Protein AF-A0A7W5B7Z6-F1 (afdb_monomer_lite)

Organism: NCBI:txid1715466

pLDDT: mean 89.33, std 13.19, range [36.91, 98.38]

Foldseek 3Di:
DDDDDDPVVVVVVVVVVVVVVVLVVVLVVVCPVPVVCVVVSVVVSVVVVVVVLLVVLVVVQPDPVSSVVCVVVSVVVVVVVVVVVVVVVVVVCVVCVVVVVVVD

Secondary structure (DSSP, 8-state):
--PPPPHHHHHHHHHHHHHHHHHHHHHHHHHTT-GGGHHHHHHHHHHHHHHHHHHHHHHTT-SHHHHHHHHHHHHHHHHHHHHHHHHHHHHHHHHTHHHHHTT-

Sequence (104 aa):
MTDKPSAEQQTEDQQFWKFIDAHILLANEQLQNDPARANIVGAAMLFAAARFNSYLLAAGSGTREVFAGRKEEAGHYLREQFNKMLSDNLDDFDTNFEQHQKGN

Structure (mmCIF, N/CA/C/O backbone):
data_AF-A0A7W5B7Z6-F1
#
_entry.id   AF-A0A7W5B7Z6-F1
#
loop_
_atom_site.group_PDB
_atom_site.id
_atom_site.type_symbol
_atom_site.label_atom_id
_atom_site.label_alt_id
_atom_site.label_comp_id
_atom_site.label_asym_id
_atom_site.label_entity_id
_atom_site.label_seq_id
_atom_site.pdbx_PDB_ins_code
_atom_site.Cartn_x
_atom_site.Cartn_y
_atom_site.Cartn_z
_atom_site.occupancy
_atom_site.B_iso_or_equiv
_atom_site.auth_seq_id
_atom_site.auth_comp_id
_atom_site.auth_asym_id
_atom_site.auth_atom_id
_atom_site.pdbx_PDB_model_num
ATOM 1 N N . MET A 1 1 ? 1.804 31.870 -0.709 1.00 36.91 1 MET A N 1
ATOM 2 C CA . MET A 1 1 ? 2.543 31.762 0.563 1.00 36.91 1 MET A CA 1
ATOM 3 C C . MET A 1 1 ? 2.666 30.280 0.845 1.00 36.91 1 MET A C 1
ATOM 5 O O . MET A 1 1 ? 1.660 29.655 1.133 1.00 36.91 1 MET A O 1
ATOM 9 N N . THR A 1 2 ? 3.826 29.689 0.576 1.00 53.62 2 THR A N 1
ATOM 10 C CA . THR A 1 2 ? 4.092 28.275 0.870 1.00 53.62 2 THR A CA 1
ATOM 11 C C . THR A 1 2 ? 4.718 28.220 2.250 1.00 53.62 2 THR A C 1
ATOM 13 O O . THR A 1 2 ? 5.894 28.558 2.400 1.00 53.62 2 THR A O 1
ATOM 16 N N . ASP A 1 3 ? 3.916 27.871 3.252 1.00 64.31 3 ASP A N 1
ATOM 17 C CA . ASP A 1 3 ? 4.427 27.594 4.587 1.00 64.31 3 ASP A CA 1
ATOM 18 C C . ASP A 1 3 ? 5.389 26.410 4.493 1.00 64.31 3 ASP A C 1
ATOM 20 O O . ASP A 1 3 ? 5.056 25.334 3.997 1.00 64.31 3 ASP A O 1
ATOM 24 N N . LYS A 1 4 ? 6.636 26.656 4.892 1.00 57.38 4 LYS A N 1
ATOM 25 C CA . LYS A 1 4 ? 7.676 25.635 4.938 1.00 57.38 4 LYS A CA 1
ATOM 26 C C . LYS A 1 4 ? 7.274 24.604 6.005 1.00 57.38 4 LYS A C 1
ATOM 28 O O . LYS A 1 4 ? 6.951 25.030 7.115 1.00 57.38 4 LYS A O 1
ATOM 33 N N . PRO A 1 5 ? 7.304 23.293 5.707 1.00 66.44 5 PRO A N 1
ATOM 34 C CA . PRO A 1 5 ? 6.909 22.268 6.669 1.00 66.44 5 PRO A CA 1
ATOM 35 C C . PRO A 1 5 ? 7.763 22.337 7.941 1.00 66.44 5 PRO A C 1
ATOM 37 O O . PRO A 1 5 ? 8.947 22.694 7.892 1.00 66.44 5 PRO A O 1
ATOM 40 N N . SER A 1 6 ? 7.149 22.017 9.082 1.00 73.25 6 SER A N 1
ATOM 41 C CA . SER A 1 6 ? 7.822 21.975 10.382 1.00 73.25 6 SER A CA 1
ATOM 42 C C . SER A 1 6 ? 8.842 20.828 10.443 1.00 73.25 6 SER A C 1
ATOM 44 O O . SER A 1 6 ? 8.777 19.871 9.671 1.00 73.25 6 SER A O 1
ATOM 46 N N . ALA A 1 7 ? 9.796 20.902 11.377 1.00 73.56 7 ALA A N 1
ATOM 47 C CA . ALA A 1 7 ? 10.808 19.855 11.555 1.00 73.56 7 ALA A CA 1
ATOM 48 C C . ALA A 1 7 ? 10.192 18.480 11.894 1.00 73.56 7 ALA A C 1
ATOM 50 O O . ALA A 1 7 ? 10.734 17.454 11.499 1.00 73.56 7 ALA A O 1
ATOM 51 N N . GLU A 1 8 ? 9.045 18.460 12.577 1.00 70.12 8 GLU A N 1
ATOM 52 C CA . GLU A 1 8 ? 8.307 17.237 12.921 1.00 70.12 8 GLU A CA 1
ATOM 53 C C . GLU A 1 8 ? 7.651 16.609 11.680 1.00 70.12 8 GLU A C 1
ATOM 55 O O . GLU A 1 8 ? 7.813 15.413 11.442 1.00 70.12 8 GLU A O 1
ATOM 60 N N . GLN A 1 9 ? 7.028 17.417 10.815 1.00 68.00 9 GLN A N 1
ATOM 61 C CA . GLN A 1 9 ? 6.460 16.946 9.541 1.00 68.00 9 GLN A CA 1
ATOM 62 C C . GLN A 1 9 ? 7.535 16.340 8.631 1.00 68.00 9 GLN A C 1
ATOM 64 O O . GLN A 1 9 ? 7.339 15.281 8.044 1.00 68.00 9 GLN A O 1
ATOM 69 N N . GLN A 1 10 ? 8.724 16.952 8.590 1.00 69.69 10 GLN A N 1
ATOM 70 C CA . GLN A 1 10 ? 9.857 16.406 7.840 1.00 69.69 10 GLN A CA 1
ATOM 71 C C . GLN A 1 10 ? 10.309 15.033 8.360 1.00 69.69 10 GLN A C 1
ATOM 73 O O . GLN A 1 10 ? 10.801 14.222 7.576 1.00 69.69 10 GLN A O 1
ATOM 78 N N . THR A 1 11 ? 10.164 14.757 9.661 1.00 81.75 11 THR A N 1
ATOM 79 C CA . THR A 1 11 ? 10.507 13.443 10.227 1.00 81.75 11 THR A CA 1
ATOM 80 C C . THR A 1 11 ? 9.453 12.377 9.945 1.00 81.75 11 THR A C 1
ATOM 82 O O . THR A 1 11 ? 9.821 11.226 9.714 1.00 81.75 11 THR A O 1
ATOM 85 N N . GLU A 1 12 ? 8.171 12.741 9.911 1.00 84.25 12 GLU A N 1
ATOM 86 C CA . GLU A 1 12 ? 7.082 11.823 9.556 1.00 84.25 12 GLU A CA 1
ATOM 87 C C . GLU A 1 12 ? 7.145 11.432 8.076 1.00 84.25 12 GLU A C 1
ATOM 89 O O . GLU A 1 12 ? 7.090 10.243 7.761 1.00 84.25 12 GLU A O 1
ATOM 94 N N . ASP A 1 13 ? 7.387 12.397 7.184 1.00 86.69 13 ASP A N 1
ATOM 95 C CA . ASP A 1 13 ? 7.562 12.143 5.750 1.00 86.69 13 ASP A CA 1
ATOM 96 C C . ASP A 1 13 ? 8.739 11.192 5.489 1.00 86.69 13 ASP A C 1
ATOM 98 O O . ASP A 1 13 ? 8.631 10.235 4.723 1.00 86.69 13 ASP A O 1
ATOM 102 N N . GLN A 1 14 ? 9.871 11.402 6.168 1.00 91.00 14 GLN A N 1
ATOM 103 C CA . GLN A 1 14 ? 11.029 10.509 6.049 1.00 91.00 14 GLN A CA 1
ATOM 104 C C . GLN A 1 14 ? 10.711 9.082 6.504 1.00 91.00 14 GLN A C 1
ATOM 106 O O . GLN A 1 14 ? 11.155 8.118 5.880 1.00 91.00 14 GLN A O 1
ATOM 111 N N . GLN A 1 15 ? 9.952 8.928 7.591 1.00 92.94 15 GLN A N 1
ATOM 112 C CA . GLN A 1 15 ? 9.540 7.609 8.068 1.00 92.94 15 GLN A CA 1
ATOM 113 C C . GLN A 1 15 ? 8.566 6.942 7.100 1.00 92.94 15 GLN A C 1
ATOM 115 O O . GLN A 1 15 ? 8.709 5.750 6.827 1.00 92.94 15 GLN A O 1
ATOM 120 N N . PHE A 1 16 ? 7.625 7.706 6.550 1.00 91.81 16 PHE A N 1
ATOM 121 C CA . PHE A 1 16 ? 6.677 7.229 5.554 1.00 91.81 16 PHE A CA 1
ATOM 122 C C . PHE A 1 16 ? 7.395 6.637 4.335 1.00 91.81 16 PHE A C 1
ATOM 124 O O . PHE A 1 16 ? 7.173 5.470 4.004 1.00 91.81 16 PHE A O 1
ATOM 131 N N . TRP A 1 17 ? 8.333 7.381 3.739 1.00 92.56 17 TRP A N 1
ATOM 132 C CA . TRP A 1 17 ? 9.120 6.896 2.600 1.00 92.56 17 TRP A CA 1
ATOM 133 C C . TRP A 1 17 ? 9.991 5.696 2.959 1.00 92.56 17 TRP A C 1
ATOM 135 O O . TRP A 1 17 ? 9.979 4.696 2.245 1.00 92.56 17 TRP A O 1
ATOM 145 N N . LYS A 1 18 ? 10.652 5.722 4.123 1.00 95.62 18 LYS A N 1
ATOM 146 C CA . LYS A 1 18 ? 11.430 4.576 4.611 1.00 95.62 18 LYS A CA 1
ATOM 147 C C . LYS A 1 18 ? 10.583 3.305 4.720 1.00 95.62 18 LYS A C 1
ATOM 149 O O . LYS A 1 18 ? 11.075 2.208 4.455 1.00 95.62 18 LYS A O 1
ATOM 154 N N . PHE A 1 19 ? 9.325 3.424 5.142 1.00 94.81 19 PHE A N 1
ATOM 155 C CA . PHE A 1 19 ? 8.429 2.277 5.203 1.00 94.81 19 PHE A CA 1
ATOM 156 C C . PHE A 1 19 ? 8.014 1.809 3.813 1.00 94.81 19 PHE A C 1
ATOM 158 O O . PHE A 1 19 ? 8.010 0.602 3.592 1.00 94.81 19 PHE A O 1
ATOM 165 N N . ILE A 1 20 ? 7.724 2.707 2.869 1.00 95.19 20 ILE A N 1
ATOM 166 C CA . ILE A 1 20 ? 7.450 2.328 1.473 1.00 95.19 20 ILE A CA 1
ATOM 167 C C . ILE A 1 20 ? 8.632 1.549 0.885 1.00 95.19 20 ILE A C 1
ATOM 169 O O . ILE A 1 20 ? 8.441 0.433 0.395 1.00 95.19 20 ILE A O 1
ATOM 173 N N . ASP A 1 21 ? 9.848 2.079 1.022 1.00 94.88 21 ASP A N 1
ATOM 174 C CA . ASP A 1 21 ? 11.069 1.460 0.498 1.00 94.88 21 ASP A CA 1
ATOM 175 C C . ASP A 1 21 ? 11.282 0.052 1.057 1.00 94.88 21 ASP A C 1
ATOM 177 O O . ASP A 1 21 ? 11.657 -0.861 0.325 1.00 94.88 21 ASP A O 1
ATOM 181 N N . ALA A 1 22 ? 10.985 -0.164 2.342 1.00 96.62 22 ALA A N 1
ATOM 182 C CA . ALA A 1 22 ? 11.090 -1.484 2.954 1.00 96.62 22 ALA A CA 1
ATOM 183 C C . ALA A 1 22 ? 10.130 -2.513 2.324 1.00 96.62 22 ALA A C 1
ATOM 185 O O . ALA A 1 22 ? 10.499 -3.677 2.160 1.00 96.62 22 ALA A O 1
ATOM 186 N N . HIS A 1 23 ? 8.915 -2.104 1.939 1.00 96.06 23 HIS A N 1
ATOM 187 C CA . HIS A 1 23 ? 7.970 -2.994 1.253 1.00 96.06 23 HIS A CA 1
ATOM 188 C C . HIS A 1 23 ? 8.423 -3.296 -0.181 1.00 96.06 23 HIS A C 1
ATOM 190 O O . HIS A 1 23 ? 8.334 -4.445 -0.614 1.00 96.06 23 HIS A O 1
ATOM 196 N N . ILE A 1 24 ? 8.936 -2.291 -0.899 1.00 95.56 24 ILE A N 1
ATOM 197 C CA . ILE A 1 24 ? 9.473 -2.464 -2.257 1.00 95.56 24 ILE A CA 1
ATOM 198 C C . ILE A 1 24 ? 10.709 -3.368 -2.237 1.00 95.56 24 ILE A C 1
ATOM 200 O O . ILE A 1 24 ? 10.811 -4.275 -3.059 1.00 95.56 24 ILE A O 1
ATOM 204 N N . LEU A 1 25 ? 11.617 -3.182 -1.275 1.00 95.44 25 LEU A N 1
ATOM 205 C CA . LEU A 1 25 ? 12.800 -4.027 -1.112 1.00 95.44 25 LEU A CA 1
ATOM 206 C C . LEU A 1 25 ? 12.409 -5.501 -0.954 1.00 95.44 25 LEU A C 1
ATOM 208 O O . LEU A 1 25 ? 12.928 -6.352 -1.672 1.00 95.44 25 LEU A O 1
ATOM 212 N N . LEU A 1 26 ? 11.441 -5.793 -0.081 1.00 95.25 26 LEU A N 1
ATOM 213 C CA . LEU A 1 26 ? 10.947 -7.154 0.115 1.00 95.25 26 LEU A CA 1
ATOM 214 C C . LEU A 1 26 ? 10.304 -7.729 -1.159 1.00 95.25 26 LEU A C 1
ATOM 216 O O . LEU A 1 26 ? 10.515 -8.896 -1.486 1.00 95.25 26 LEU A O 1
ATOM 220 N N . ALA A 1 27 ? 9.525 -6.929 -1.891 1.00 94.56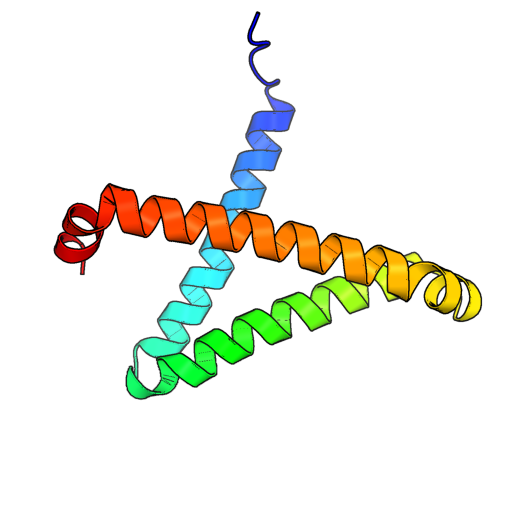 27 ALA A N 1
ATOM 221 C CA . ALA A 1 27 ? 8.949 -7.357 -3.165 1.00 94.56 27 ALA A CA 1
ATOM 222 C C . ALA A 1 27 ? 10.043 -7.666 -4.202 1.00 94.56 27 A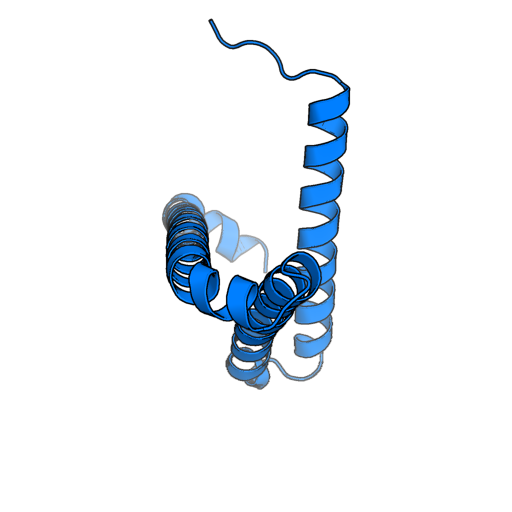LA A C 1
ATOM 224 O O . ALA A 1 27 ? 9.972 -8.682 -4.891 1.00 94.56 27 ALA A O 1
ATOM 225 N N . ASN A 1 28 ? 11.096 -6.849 -4.260 1.00 93.50 28 ASN A N 1
ATOM 226 C CA . ASN A 1 28 ? 12.240 -7.073 -5.139 1.00 93.50 28 ASN A CA 1
ATOM 227 C C . ASN A 1 28 ? 12.993 -8.360 -4.779 1.00 93.50 28 ASN A C 1
ATOM 229 O O . ASN A 1 28 ? 13.311 -9.143 -5.670 1.00 93.50 28 ASN A O 1
ATOM 233 N N . GLU A 1 29 ? 13.218 -8.641 -3.493 1.00 94.00 29 GLU A N 1
ATOM 234 C CA . GLU A 1 29 ? 13.815 -9.907 -3.035 1.00 94.00 29 GLU A CA 1
ATOM 235 C C . GLU A 1 29 ? 12.992 -11.130 -3.474 1.00 94.00 29 GLU A C 1
ATOM 237 O O . GLU A 1 29 ? 13.548 -12.147 -3.894 1.00 94.00 29 GLU A O 1
ATOM 242 N N . GLN A 1 30 ? 11.659 -11.030 -3.452 1.00 92.94 30 GLN A N 1
ATOM 243 C CA . GLN A 1 30 ? 10.772 -12.097 -3.932 1.00 92.94 30 GLN A CA 1
ATOM 244 C C . GLN A 1 30 ? 10.880 -12.328 -5.450 1.00 92.94 30 GLN A C 1
ATOM 246 O O . GLN A 1 30 ? 10.607 -13.440 -5.914 1.00 92.94 30 GLN A O 1
ATOM 251 N N . LEU A 1 31 ? 11.306 -11.313 -6.211 1.00 90.94 31 LEU A N 1
ATOM 252 C CA . LEU A 1 31 ? 11.511 -11.371 -7.662 1.00 90.94 31 LEU A CA 1
ATOM 253 C C . LEU A 1 31 ? 12.906 -11.863 -8.069 1.00 90.94 31 LEU A C 1
ATOM 255 O O . LEU A 1 31 ? 13.036 -12.436 -9.150 1.00 90.94 31 LEU A O 1
ATOM 259 N N . GLN A 1 32 ? 13.929 -11.693 -7.222 1.00 85.81 32 GLN A N 1
ATOM 260 C CA . GLN A 1 32 ? 15.340 -11.960 -7.562 1.00 85.81 32 GLN A CA 1
ATOM 261 C C . GLN A 1 32 ? 15.604 -13.358 -8.139 1.00 85.81 32 GLN A C 1
ATOM 263 O O . GLN A 1 32 ? 16.495 -13.522 -8.968 1.00 85.81 32 GLN A O 1
ATOM 268 N N . ASN A 1 33 ? 14.838 -14.366 -7.718 1.00 74.69 33 ASN A N 1
ATOM 269 C CA . ASN A 1 33 ? 15.064 -15.754 -8.128 1.00 74.69 33 ASN A CA 1
ATOM 270 C C . ASN A 1 33 ? 14.223 -16.192 -9.336 1.00 74.69 33 ASN A C 1
ATOM 272 O O . ASN A 1 33 ? 14.496 -17.247 -9.905 1.00 74.69 33 ASN A O 1
ATOM 276 N N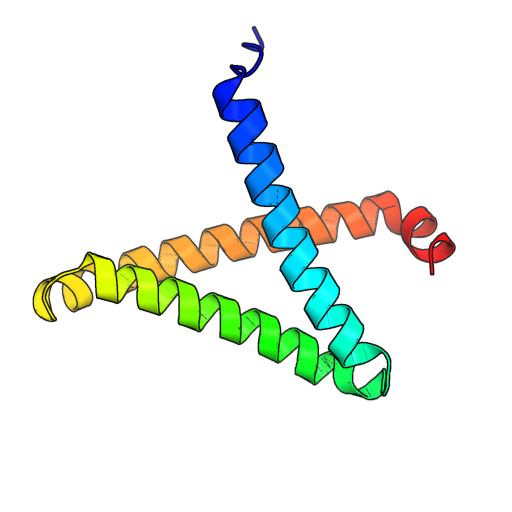 . ASP A 1 34 ? 13.179 -15.440 -9.693 1.00 86.25 34 ASP A N 1
ATOM 277 C CA . ASP A 1 34 ? 12.236 -15.828 -10.741 1.00 86.25 34 ASP A CA 1
ATOM 278 C C . ASP A 1 34 ? 11.370 -14.628 -11.179 1.00 86.25 34 ASP A C 1
ATOM 280 O O . ASP A 1 34 ? 10.291 -14.392 -10.617 1.00 86.25 34 ASP A O 1
ATOM 284 N N . PRO A 1 35 ? 11.806 -13.872 -12.203 1.00 84.12 35 PRO A N 1
ATOM 285 C CA . PRO A 1 35 ? 11.050 -12.741 -12.738 1.00 84.12 35 PRO A CA 1
ATOM 286 C C . PRO A 1 35 ? 9.660 -13.115 -13.269 1.00 84.12 35 PRO A C 1
ATOM 288 O O . PRO A 1 35 ? 8.782 -12.254 -13.342 1.00 84.12 35 PRO A O 1
ATOM 291 N N . ALA A 1 36 ? 9.407 -14.393 -13.589 1.00 87.06 36 ALA A N 1
ATOM 292 C CA . ALA A 1 36 ? 8.085 -14.845 -14.023 1.00 87.06 36 ALA A CA 1
ATOM 293 C C . ALA A 1 36 ? 7.026 -14.738 -12.908 1.00 87.06 36 ALA A C 1
ATOM 295 O O . ALA A 1 36 ? 5.835 -14.864 -13.184 1.00 87.06 36 ALA A O 1
ATOM 296 N N . ARG A 1 37 ? 7.434 -14.459 -11.659 1.00 90.06 37 ARG A N 1
ATOM 297 C CA . ARG A 1 37 ? 6.544 -14.242 -10.507 1.00 90.06 37 ARG A CA 1
ATOM 298 C C . ARG A 1 37 ? 6.040 -12.811 -10.366 1.00 90.06 37 ARG A C 1
ATOM 300 O O . ARG A 1 37 ? 5.306 -12.547 -9.416 1.00 90.06 37 ARG A O 1
ATOM 307 N N . ALA A 1 38 ? 6.391 -11.897 -11.272 1.00 90.94 38 ALA A N 1
ATOM 308 C CA . ALA A 1 38 ? 5.983 -10.490 -11.200 1.00 90.94 38 ALA A CA 1
ATOM 309 C C . ALA A 1 38 ? 4.473 -10.303 -10.962 1.00 90.94 38 ALA A C 1
ATOM 311 O O . ALA A 1 38 ? 4.067 -9.527 -10.098 1.00 90.94 38 ALA A O 1
AT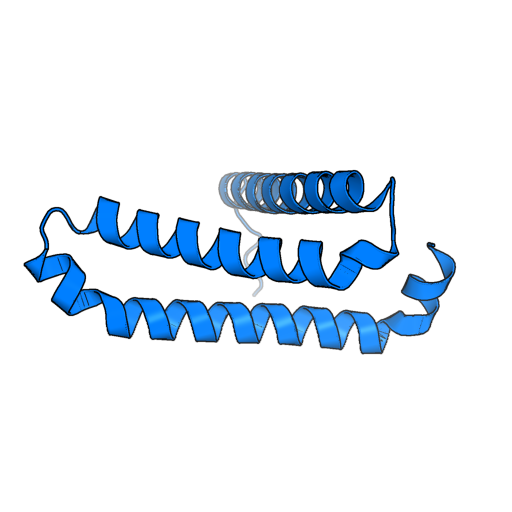OM 312 N N . ASN A 1 39 ? 3.637 -11.082 -11.652 1.00 92.62 39 ASN A N 1
ATOM 313 C CA . ASN A 1 39 ? 2.185 -11.074 -11.464 1.00 92.62 39 ASN A CA 1
ATOM 314 C C . ASN A 1 39 ? 1.757 -11.515 -10.051 1.00 92.62 39 ASN A C 1
ATOM 316 O O . ASN A 1 39 ? 0.833 -10.938 -9.480 1.00 92.62 39 ASN A O 1
ATOM 320 N N . ILE A 1 40 ? 2.422 -12.522 -9.478 1.00 94.75 40 ILE A N 1
ATOM 321 C CA . ILE A 1 40 ? 2.130 -13.048 -8.139 1.00 94.75 40 ILE A CA 1
ATOM 322 C C . ILE A 1 40 ? 2.583 -12.055 -7.067 1.00 94.75 40 ILE A C 1
ATOM 324 O O . ILE A 1 40 ? 1.813 -11.766 -6.155 1.00 94.75 40 ILE A O 1
ATOM 328 N N . VAL A 1 41 ? 3.800 -11.514 -7.181 1.00 95.38 41 VAL A N 1
ATOM 329 C CA . VAL A 1 41 ? 4.354 -10.545 -6.219 1.00 95.38 41 VAL A CA 1
ATOM 330 C C . VAL A 1 41 ? 3.519 -9.265 -6.205 1.00 95.38 41 VAL A C 1
ATOM 332 O O . VAL A 1 41 ? 3.109 -8.814 -5.136 1.00 95.38 41 VAL A O 1
ATOM 335 N N . GLY A 1 42 ? 3.166 -8.731 -7.379 1.00 94.12 42 GLY A N 1
ATOM 336 C CA . GLY A 1 42 ? 2.290 -7.561 -7.478 1.00 94.12 42 GLY A CA 1
ATOM 337 C C . GLY A 1 42 ? 0.905 -7.806 -6.867 1.00 94.12 42 GLY A C 1
ATOM 338 O O . GLY A 1 42 ? 0.425 -7.004 -6.063 1.00 94.12 42 GLY A O 1
ATOM 339 N N . ALA A 1 43 ? 0.279 -8.950 -7.169 1.00 95.62 43 ALA A N 1
ATOM 340 C CA . ALA A 1 43 ? -1.002 -9.322 -6.566 1.00 95.62 43 ALA A CA 1
ATOM 341 C C . ALA A 1 43 ? -0.905 -9.493 -5.038 1.00 95.62 43 ALA A C 1
ATOM 343 O O . ALA A 1 43 ? -1.811 -9.087 -4.305 1.00 95.62 43 ALA A O 1
ATOM 344 N N . ALA A 1 44 ? 0.201 -10.058 -4.548 1.00 96.56 44 ALA A N 1
ATOM 345 C CA . ALA A 1 44 ? 0.454 -10.226 -3.124 1.00 96.56 44 ALA A CA 1
ATOM 346 C C . ALA A 1 44 ? 0.592 -8.878 -2.406 1.00 96.56 44 ALA A C 1
ATOM 348 O O . ALA A 1 44 ? -0.015 -8.707 -1.350 1.00 96.56 44 ALA A O 1
ATOM 349 N N . MET A 1 45 ? 1.310 -7.907 -2.983 1.00 96.25 45 MET A N 1
ATOM 350 C CA . MET A 1 45 ? 1.420 -6.554 -2.425 1.00 96.25 45 MET A CA 1
ATOM 351 C C . MET A 1 45 ? 0.055 -5.872 -2.300 1.00 96.25 45 MET A C 1
ATOM 353 O O . MET A 1 45 ? -0.285 -5.362 -1.229 1.00 96.25 45 MET A O 1
ATOM 357 N N . LEU A 1 46 ? -0.756 -5.916 -3.363 1.00 96.38 46 LEU A N 1
ATOM 358 C CA . LEU A 1 46 ? -2.102 -5.340 -3.355 1.00 96.38 46 LEU A CA 1
ATOM 359 C C . LEU A 1 46 ? -2.969 -5.962 -2.250 1.00 96.38 46 LEU A C 1
ATOM 361 O O . LEU A 1 46 ? -3.624 -5.259 -1.475 1.00 96.38 46 LEU A O 1
ATOM 365 N N . PHE A 1 47 ? -2.952 -7.292 -2.142 1.00 97.56 47 PHE A N 1
ATOM 366 C CA . PHE A 1 47 ? -3.744 -7.993 -1.139 1.00 97.56 47 PHE A CA 1
ATOM 367 C C . PHE A 1 47 ? -3.218 -7.779 0.288 1.00 97.56 47 PHE A C 1
ATOM 369 O O . PHE A 1 47 ? -4.014 -7.667 1.223 1.00 97.56 47 PHE A O 1
ATOM 376 N N . ALA A 1 48 ? -1.900 -7.674 0.474 1.00 98.00 48 ALA A N 1
ATOM 377 C CA . ALA A 1 48 ? -1.288 -7.367 1.764 1.00 98.00 48 ALA A CA 1
ATOM 378 C C . ALA A 1 48 ? -1.742 -5.995 2.285 1.00 98.00 48 ALA A C 1
ATOM 380 O O . ALA A 1 48 ? -2.203 -5.907 3.426 1.00 98.00 48 ALA A O 1
ATOM 381 N N . ALA A 1 49 ? -1.716 -4.961 1.436 1.00 96.81 49 ALA A N 1
ATOM 382 C CA . ALA A 1 49 ? -2.215 -3.630 1.779 1.00 96.81 49 ALA A CA 1
ATOM 383 C C . ALA A 1 49 ? -3.702 -3.664 2.177 1.00 96.81 49 ALA A C 1
ATOM 385 O O . ALA A 1 49 ? -4.088 -3.126 3.218 1.00 96.81 49 ALA A O 1
ATOM 386 N N . ALA A 1 50 ? -4.538 -4.369 1.407 1.00 97.75 50 ALA A N 1
ATOM 387 C CA . ALA A 1 50 ? -5.961 -4.513 1.713 1.00 97.75 50 ALA A CA 1
ATOM 388 C C . ALA A 1 50 ? -6.205 -5.201 3.070 1.00 97.75 50 ALA A C 1
ATOM 390 O O . ALA A 1 50 ? -7.026 -4.735 3.868 1.00 97.75 50 ALA A O 1
ATOM 391 N N . ARG A 1 51 ? -5.479 -6.289 3.363 1.00 98.25 51 ARG A N 1
ATOM 392 C CA . ARG A 1 51 ? -5.580 -7.016 4.640 1.00 98.25 51 ARG A CA 1
ATOM 393 C C . ARG A 1 51 ? -5.156 -6.151 5.819 1.00 98.25 51 ARG A C 1
ATOM 395 O O . ARG A 1 51 ? -5.863 -6.120 6.824 1.00 98.25 51 ARG A O 1
ATOM 402 N N . PHE A 1 52 ? -4.025 -5.463 5.696 1.00 98.12 52 PHE A N 1
ATOM 403 C CA . PHE A 1 52 ? -3.487 -4.634 6.768 1.00 98.12 52 PHE A CA 1
ATOM 404 C C . PHE A 1 52 ? -4.412 -3.453 7.086 1.00 98.12 52 PHE A C 1
ATOM 406 O O . PHE A 1 52 ? -4.791 -3.262 8.240 1.00 98.12 52 PHE A O 1
ATOM 413 N N . ASN A 1 53 ? -4.881 -2.734 6.064 1.00 97.31 53 ASN A N 1
ATOM 414 C CA . ASN A 1 53 ? -5.807 -1.616 6.252 1.00 97.31 53 ASN A CA 1
ATOM 415 C C . ASN A 1 53 ? -7.155 -2.067 6.841 1.00 97.31 53 ASN A C 1
ATOM 417 O O . ASN A 1 53 ? -7.704 -1.412 7.728 1.00 97.31 53 ASN A O 1
ATOM 421 N N . SER A 1 54 ? -7.664 -3.229 6.416 1.00 97.69 54 SER A N 1
ATOM 422 C CA . SER A 1 54 ? -8.878 -3.822 6.998 1.00 97.69 54 SER A CA 1
ATOM 423 C C . SER A 1 54 ? -8.685 -4.197 8.470 1.00 97.69 54 SER A C 1
ATOM 425 O O . SER A 1 54 ? -9.586 -3.994 9.286 1.00 97.69 54 SER A O 1
ATOM 427 N N . TYR A 1 55 ? -7.508 -4.724 8.821 1.00 97.94 55 TYR A N 1
ATOM 428 C CA . TYR A 1 55 ? -7.145 -5.034 10.202 1.00 97.94 55 TYR A CA 1
ATOM 429 C C . TYR A 1 55 ? -7.104 -3.774 11.073 1.00 97.94 55 TYR A C 1
ATOM 431 O O . TYR A 1 55 ? -7.700 -3.784 12.147 1.00 97.94 55 TYR A O 1
ATOM 439 N N . LEU A 1 56 ? -6.482 -2.684 10.610 1.00 97.81 56 LEU A N 1
ATOM 440 C CA . LEU A 1 56 ? -6.441 -1.421 11.356 1.00 97.81 56 LEU A CA 1
ATOM 441 C C . LEU A 1 56 ? -7.844 -0.875 11.637 1.00 97.81 56 LEU A C 1
ATOM 443 O O . LEU A 1 56 ? -8.134 -0.463 12.761 1.00 97.81 56 LEU A O 1
ATOM 447 N N . LEU A 1 57 ? -8.741 -0.931 10.648 1.00 97.31 57 LEU A N 1
ATOM 448 C CA . LEU A 1 57 ? -10.130 -0.523 10.837 1.00 97.31 57 LEU A CA 1
ATOM 449 C C . LEU A 1 57 ? -10.843 -1.390 11.882 1.00 97.31 57 LEU A C 1
ATOM 451 O O . LEU A 1 57 ? -11.542 -0.861 12.748 1.00 97.31 57 LEU A O 1
ATOM 455 N N . ALA A 1 58 ? -10.678 -2.711 11.809 1.00 97.81 58 ALA A N 1
ATOM 456 C CA . ALA A 1 58 ? -11.278 -3.634 12.766 1.00 97.81 58 ALA A CA 1
ATOM 457 C C . ALA A 1 58 ? -10.736 -3.407 14.187 1.00 97.81 58 ALA A C 1
ATOM 459 O O . ALA A 1 58 ? -11.522 -3.245 15.121 1.00 97.81 58 ALA A O 1
ATOM 460 N N . ALA A 1 59 ? -9.412 -3.318 14.338 1.00 97.38 59 ALA A N 1
ATOM 461 C CA . ALA A 1 59 ? -8.744 -3.070 15.612 1.00 97.38 59 ALA A CA 1
ATOM 462 C C . ALA A 1 59 ? -9.171 -1.729 16.234 1.00 97.38 59 ALA A C 1
ATOM 464 O O . ALA A 1 59 ? -9.418 -1.657 17.435 1.00 97.38 59 ALA A O 1
ATOM 465 N N . GLY A 1 60 ? -9.338 -0.685 15.416 1.00 96.69 60 GLY A N 1
ATOM 466 C CA . GLY A 1 60 ? -9.793 0.637 15.853 1.00 96.69 60 GLY A CA 1
ATOM 467 C C . GLY A 1 60 ? -11.307 0.779 16.056 1.00 96.69 60 GLY A C 1
ATOM 468 O O . GLY A 1 60 ? -11.768 1.865 16.404 1.00 96.69 60 GLY A O 1
ATOM 469 N N . SER A 1 61 ? -12.104 -0.267 15.809 1.00 97.06 61 SER A N 1
ATOM 470 C CA . SER A 1 61 ? -13.569 -0.206 15.941 1.00 97.06 61 SER A CA 1
ATOM 471 C C . SER A 1 61 ? -14.084 -0.658 17.309 1.00 97.06 61 SER A C 1
ATOM 473 O O . SER A 1 61 ? -15.186 -0.273 17.688 1.00 97.06 61 SER A O 1
ATOM 475 N N . GLY A 1 62 ? -13.322 -1.457 18.061 1.00 96.19 62 GLY A N 1
ATOM 476 C CA . GLY A 1 62 ? -13.679 -1.934 19.407 1.00 96.19 62 GLY A CA 1
ATOM 477 C C . GLY A 1 62 ? -14.820 -2.963 19.461 1.00 96.19 62 GLY A C 1
ATOM 478 O O . GLY A 1 62 ? -14.722 -3.939 20.201 1.00 96.19 62 GLY A O 1
ATOM 479 N N . THR A 1 63 ? -15.875 -2.795 18.660 1.00 97.94 63 THR A N 1
ATOM 480 C CA . THR A 1 63 ? -16.999 -3.734 18.534 1.00 97.94 63 THR A CA 1
ATOM 481 C C . THR A 1 63 ? -17.314 -4.061 17.077 1.00 97.94 63 THR A C 1
ATOM 483 O O . THR A 1 63 ? -16.947 -3.341 16.140 1.00 97.94 63 THR A O 1
ATOM 486 N N . ARG A 1 64 ? -18.039 -5.167 16.879 1.00 98.06 64 ARG A N 1
ATOM 487 C CA . ARG A 1 64 ? -18.495 -5.605 15.557 1.00 98.06 64 ARG A CA 1
ATOM 488 C C . ARG A 1 64 ? -19.498 -4.624 14.953 1.00 98.06 64 ARG A C 1
ATOM 490 O O . ARG A 1 64 ? -19.474 -4.416 13.745 1.00 98.06 64 ARG A O 1
ATOM 497 N N . GLU A 1 65 ? -20.359 -4.032 15.771 1.00 98.38 65 GLU A N 1
ATOM 498 C CA . GLU A 1 65 ? -21.389 -3.078 15.358 1.00 98.38 65 GLU A CA 1
ATOM 499 C C . GLU A 1 65 ? -20.752 -1.800 14.802 1.00 98.38 65 GLU A C 1
ATOM 501 O O . GLU A 1 65 ? -21.110 -1.361 13.709 1.00 98.38 65 GLU A O 1
ATOM 506 N N . VAL A 1 66 ? -19.747 -1.253 15.498 1.00 98.19 66 VAL A N 1
ATOM 507 C CA . VAL A 1 66 ? -18.998 -0.074 15.032 1.00 98.19 66 VAL A CA 1
ATOM 508 C C . VAL A 1 66 ? -18.241 -0.390 13.744 1.00 98.19 66 VAL A C 1
ATOM 510 O O . VAL A 1 66 ? -18.301 0.386 12.791 1.00 98.19 66 VAL A O 1
ATOM 513 N N . PHE A 1 67 ? -17.582 -1.550 13.670 1.00 98.31 67 PHE A N 1
ATOM 514 C CA . PHE A 1 67 ? -16.907 -1.983 12.446 1.00 98.31 67 PHE A CA 1
ATOM 515 C C . PHE A 1 67 ? -17.888 -2.093 11.271 1.00 98.31 67 PHE A C 1
ATOM 517 O O . PHE A 1 67 ? -17.629 -1.576 10.185 1.00 98.31 67 PHE A O 1
ATOM 524 N N . ALA A 1 68 ? -19.040 -2.732 11.488 1.00 98.25 68 ALA A N 1
ATOM 525 C CA . ALA A 1 68 ? -20.061 -2.912 10.464 1.00 98.25 68 ALA A CA 1
ATOM 526 C C . ALA A 1 68 ? -20.620 -1.576 9.9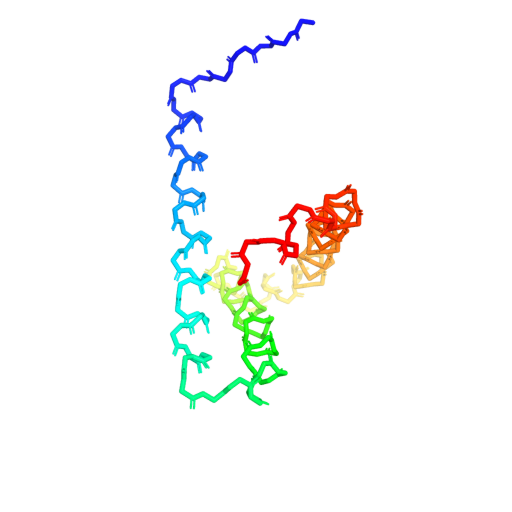53 1.00 98.25 68 ALA A C 1
ATOM 528 O O . ALA A 1 68 ? -20.874 -1.468 8.755 1.00 98.25 68 ALA A O 1
ATOM 529 N N . GLY A 1 69 ? -20.764 -0.575 10.828 1.00 98.06 69 GLY A N 1
ATOM 530 C CA . GLY A 1 69 ? -21.206 0.770 10.455 1.00 98.06 69 GLY A CA 1
ATOM 531 C C . GLY A 1 69 ? -20.172 1.579 9.665 1.00 98.06 69 GLY A C 1
ATOM 532 O O . GLY A 1 69 ? -20.556 2.437 8.880 1.00 98.06 69 GLY A O 1
ATOM 533 N N . ARG A 1 70 ? -18.872 1.298 9.831 1.00 96.38 70 ARG A N 1
ATOM 534 C CA . ARG A 1 70 ? -17.775 2.081 9.225 1.00 96.38 70 ARG A CA 1
ATOM 535 C C . ARG A 1 70 ? -17.129 1.435 8.001 1.00 96.38 70 ARG A C 1
ATOM 537 O O . ARG A 1 70 ? -16.464 2.125 7.232 1.00 96.38 70 ARG A O 1
ATOM 544 N N . LYS A 1 71 ? -17.277 0.117 7.820 1.00 97.25 71 LYS A N 1
ATOM 545 C CA . LYS A 1 71 ? -16.529 -0.642 6.801 1.00 97.25 71 LYS A CA 1
ATOM 546 C C . LYS A 1 71 ? -16.716 -0.133 5.372 1.00 97.25 71 LYS A C 1
ATOM 548 O O . LYS A 1 71 ? -15.765 -0.187 4.602 1.00 97.25 71 LYS A O 1
ATOM 553 N N . GLU A 1 72 ? -17.911 0.342 5.018 1.00 98.00 72 GLU A N 1
ATOM 554 C CA . GLU A 1 72 ? -18.188 0.764 3.642 1.00 98.00 72 GLU A CA 1
ATOM 555 C C . GLU A 1 72 ? -17.535 2.111 3.334 1.00 98.00 72 GLU A C 1
ATOM 557 O O . GLU A 1 72 ? -16.808 2.228 2.351 1.00 98.00 72 GLU A O 1
ATOM 562 N N . GLU A 1 73 ? -17.710 3.092 4.221 1.00 97.81 73 GLU A N 1
ATOM 563 C CA . GLU A 1 73 ? -17.082 4.411 4.107 1.00 97.81 73 GLU A CA 1
ATOM 564 C C . GLU A 1 73 ? -15.551 4.301 4.103 1.00 97.81 73 GLU A C 1
ATOM 566 O O . GLU A 1 73 ? -14.885 4.832 3.216 1.00 97.81 73 GLU A O 1
ATOM 571 N N . ALA A 1 74 ? -14.983 3.533 5.037 1.00 97.06 74 ALA A N 1
ATOM 572 C CA . ALA A 1 74 ? -13.543 3.296 5.080 1.00 97.06 74 ALA A CA 1
ATOM 573 C C . ALA A 1 74 ? -13.047 2.560 3.825 1.00 97.06 74 ALA A C 1
ATOM 575 O O . ALA A 1 74 ? -11.989 2.883 3.288 1.00 97.06 74 ALA A O 1
ATOM 576 N N . GLY A 1 75 ? -13.821 1.590 3.327 1.00 97.75 75 GLY A N 1
ATOM 577 C CA . GLY A 1 75 ? -13.523 0.899 2.078 1.00 97.75 75 GLY A CA 1
ATOM 578 C C . GLY A 1 75 ? -13.510 1.847 0.878 1.00 97.75 75 GLY A C 1
ATOM 579 O O . GLY A 1 75 ? -12.617 1.743 0.040 1.00 97.75 75 GLY A O 1
ATOM 580 N N . HIS A 1 76 ? -14.467 2.774 0.798 1.00 98.25 76 HIS A N 1
ATOM 581 C CA . HIS A 1 76 ? -14.517 3.795 -0.247 1.00 98.25 76 HIS A CA 1
ATOM 582 C C . HIS A 1 76 ? -13.286 4.695 -0.202 1.00 98.25 76 HIS A C 1
ATOM 584 O O . HIS A 1 76 ? -12.574 4.800 -1.198 1.00 98.25 76 HIS A O 1
ATOM 590 N N . TYR A 1 77 ? -12.981 5.240 0.975 1.00 97.56 77 TYR A N 1
ATOM 591 C CA . TYR A 1 77 ? -11.812 6.086 1.186 1.00 97.56 77 TYR A CA 1
ATOM 592 C C . TYR A 1 77 ? -10.510 5.392 0.758 1.00 97.56 77 TYR A C 1
ATOM 594 O O . TYR A 1 77 ? -9.726 5.957 -0.002 1.00 97.56 77 TYR A O 1
ATOM 602 N N . LEU A 1 78 ? -10.291 4.140 1.178 1.00 97.38 78 LEU A N 1
ATOM 603 C CA . LEU A 1 78 ? -9.084 3.387 0.818 1.00 97.38 78 LEU A CA 1
ATOM 604 C C . LEU A 1 78 ? -8.957 3.171 -0.697 1.00 97.38 78 LEU A C 1
ATOM 606 O O . LEU A 1 78 ? -7.852 3.261 -1.231 1.00 97.38 78 LEU A O 1
ATOM 610 N N . ARG A 1 79 ? -10.070 2.909 -1.395 1.00 97.56 79 ARG A N 1
ATOM 611 C CA . ARG A 1 79 ? -10.082 2.770 -2.861 1.00 97.56 79 ARG A CA 1
ATOM 612 C C . ARG A 1 79 ? -9.737 4.085 -3.553 1.00 97.56 79 ARG A C 1
ATOM 614 O O . ARG A 1 79 ? -8.945 4.075 -4.488 1.00 97.56 79 ARG A O 1
ATOM 621 N N . GLU A 1 80 ? -10.288 5.204 -3.091 1.00 98.25 80 GLU A N 1
ATOM 622 C CA . GLU A 1 80 ? -9.977 6.526 -3.647 1.00 98.25 80 GLU A CA 1
ATOM 623 C C . GLU A 1 80 ? -8.510 6.906 -3.443 1.00 98.25 80 GLU A C 1
ATOM 625 O O . GLU A 1 80 ? -7.858 7.340 -4.392 1.00 98.25 80 GLU A O 1
ATOM 630 N N . GLN A 1 81 ? -7.968 6.692 -2.239 1.00 97.56 81 GLN A N 1
ATOM 631 C CA . GLN A 1 81 ? -6.553 6.957 -1.971 1.00 97.56 81 GLN A CA 1
ATOM 632 C C . GLN A 1 81 ? -5.651 6.086 -2.845 1.00 97.56 81 GLN A C 1
ATOM 634 O O . GLN A 1 81 ? -4.710 6.596 -3.450 1.00 97.56 81 GLN A O 1
ATOM 639 N N . PHE A 1 82 ? -5.949 4.787 -2.953 1.00 96.88 82 PHE A N 1
ATOM 640 C CA . PHE A 1 82 ? -5.177 3.889 -3.807 1.00 96.88 82 PHE A CA 1
ATOM 641 C C . PHE A 1 82 ? -5.231 4.307 -5.278 1.00 96.88 82 PHE A C 1
ATOM 643 O O . PHE A 1 82 ? -4.190 4.367 -5.923 1.00 96.88 82 PHE A O 1
ATOM 650 N N . ASN A 1 83 ? -6.413 4.654 -5.795 1.00 97.06 83 ASN A N 1
ATOM 651 C CA . ASN A 1 83 ? -6.565 5.112 -7.174 1.00 97.06 83 ASN A CA 1
ATOM 652 C C . ASN A 1 83 ? -5.762 6.385 -7.448 1.00 97.06 83 ASN A C 1
ATOM 654 O O . ASN A 1 83 ? -5.117 6.473 -8.488 1.00 97.06 83 ASN A O 1
ATOM 658 N N . LYS A 1 84 ? -5.769 7.345 -6.516 1.00 97.50 84 LYS A N 1
ATOM 659 C CA . LYS A 1 84 ? -4.969 8.565 -6.643 1.00 97.50 84 LYS A CA 1
ATOM 660 C C . LYS A 1 84 ? -3.476 8.244 -6.695 1.00 97.50 84 LYS A C 1
ATOM 662 O O . LYS A 1 84 ? -2.814 8.633 -7.645 1.00 97.50 84 LYS A O 1
ATOM 667 N N . MET A 1 85 ? -2.970 7.483 -5.721 1.00 96.00 85 MET A N 1
ATOM 668 C CA . MET A 1 85 ? -1.554 7.098 -5.681 1.00 96.00 85 MET A CA 1
ATOM 669 C C . MET A 1 85 ? -1.141 6.326 -6.938 1.00 96.00 85 MET A C 1
ATOM 671 O O . MET A 1 85 ? -0.073 6.578 -7.486 1.00 96.00 85 MET A O 1
ATOM 675 N N . LEU A 1 86 ? -1.984 5.404 -7.411 1.00 96.06 86 LEU A N 1
ATOM 676 C CA . LEU A 1 86 ? -1.725 4.653 -8.634 1.00 96.06 86 LEU A CA 1
ATOM 677 C C . LEU A 1 86 ? -1.663 5.577 -9.854 1.00 96.06 86 LEU A C 1
ATOM 679 O O . LEU A 1 86 ? -0.731 5.445 -10.639 1.00 96.06 86 LEU A O 1
ATOM 683 N N . SER A 1 87 ? -2.615 6.504 -9.998 1.00 96.69 87 SER A N 1
ATOM 684 C CA . SER A 1 87 ? -2.615 7.481 -11.093 1.00 96.69 87 SER A CA 1
ATOM 685 C C . SER A 1 87 ? -1.348 8.328 -11.070 1.00 96.69 87 SER A C 1
ATOM 687 O O . SER A 1 87 ? -0.647 8.370 -12.070 1.00 96.69 87 SER A O 1
ATOM 689 N N . ASP A 1 88 ? -1.006 8.904 -9.914 1.00 96.00 88 ASP A N 1
ATOM 690 C CA . ASP A 1 88 ? 0.171 9.766 -9.767 1.00 96.00 88 ASP A CA 1
ATOM 691 C C . ASP A 1 88 ? 1.467 9.019 -10.153 1.00 96.00 88 ASP A C 1
ATOM 693 O O . ASP A 1 88 ? 2.329 9.575 -10.828 1.00 96.00 88 ASP A O 1
ATOM 697 N N . ASN A 1 89 ? 1.598 7.738 -9.779 1.00 93.62 89 ASN A N 1
ATOM 698 C CA . ASN A 1 89 ? 2.757 6.921 -10.161 1.00 93.62 89 ASN A CA 1
ATOM 699 C C . ASN A 1 89 ? 2.759 6.577 -11.658 1.00 93.62 89 ASN A C 1
ATOM 701 O O . ASN A 1 89 ? 3.813 6.599 -12.285 1.00 93.62 89 ASN A O 1
ATOM 705 N N . LEU A 1 90 ? 1.605 6.24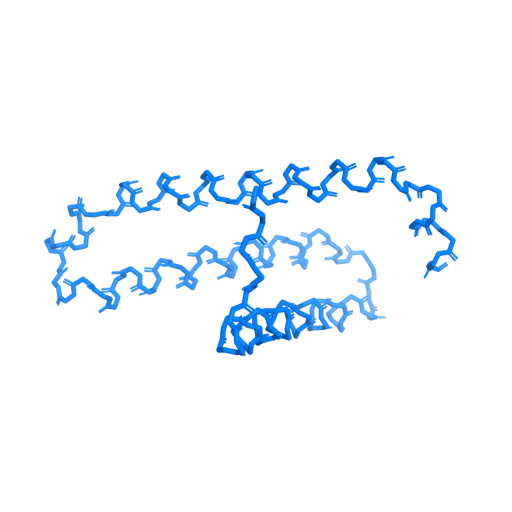1 -12.242 1.00 94.12 90 LEU A N 1
ATOM 706 C CA . LEU A 1 90 ? 1.514 5.949 -13.676 1.00 94.12 90 LEU A CA 1
ATOM 707 C C . LEU A 1 90 ? 1.854 7.183 -14.518 1.00 94.12 90 LEU A C 1
ATOM 709 O O . LEU A 1 90 ? 2.588 7.052 -15.493 1.00 94.12 90 LEU A O 1
ATOM 713 N N . ASP A 1 91 ? 1.374 8.359 -14.113 1.00 95.06 91 ASP A N 1
ATOM 714 C CA . ASP A 1 91 ? 1.657 9.628 -14.784 1.00 95.06 91 ASP A CA 1
ATOM 715 C C . ASP A 1 91 ? 3.149 10.003 -14.682 1.00 95.06 91 ASP A C 1
ATOM 717 O O . ASP A 1 91 ? 3.728 10.514 -15.645 1.00 95.06 91 ASP A O 1
ATOM 721 N N . ASP A 1 92 ? 3.804 9.706 -13.551 1.00 92.69 92 ASP A N 1
ATOM 722 C CA . ASP A 1 92 ? 5.256 9.871 -13.394 1.00 92.69 92 ASP A CA 1
ATOM 723 C C . ASP A 1 92 ? 6.035 8.937 -14.331 1.00 92.69 92 ASP A C 1
ATOM 725 O O . ASP A 1 92 ? 6.911 9.389 -15.074 1.00 92.69 92 ASP A O 1
ATOM 729 N N . PHE A 1 93 ? 5.663 7.653 -14.384 1.00 90.25 93 PHE A N 1
ATOM 730 C CA . PHE A 1 93 ? 6.278 6.692 -15.302 1.00 90.25 93 PHE A CA 1
ATOM 731 C C . PHE A 1 93 ? 6.041 7.035 -16.777 1.00 90.25 93 PHE A C 1
ATOM 733 O O . PHE A 1 93 ? 6.932 6.782 -17.587 1.00 90.25 93 PHE A O 1
ATOM 740 N N . ASP A 1 94 ? 4.885 7.597 -17.138 1.00 89.69 94 ASP A N 1
ATOM 741 C CA . ASP A 1 94 ? 4.602 8.078 -18.497 1.00 89.69 94 ASP A CA 1
ATOM 742 C C . ASP A 1 94 ? 5.482 9.289 -18.842 1.00 89.69 94 ASP A C 1
ATOM 744 O O . ASP A 1 94 ? 6.174 9.304 -19.862 1.00 89.69 94 ASP A O 1
ATOM 748 N N . THR A 1 95 ? 5.552 10.264 -17.932 1.00 90.94 95 THR A N 1
ATOM 749 C CA . THR A 1 95 ? 6.346 11.491 -18.105 1.00 90.94 95 THR A CA 1
ATOM 750 C C . THR A 1 95 ? 7.848 11.203 -18.193 1.00 90.94 95 THR A C 1
ATOM 752 O O . THR A 1 95 ? 8.557 11.808 -19.000 1.00 90.94 95 THR A O 1
ATOM 755 N N . ASN A 1 96 ? 8.344 10.267 -17.382 1.00 88.06 96 ASN A N 1
ATOM 756 C CA . ASN A 1 96 ? 9.768 9.967 -17.224 1.00 88.06 96 ASN A CA 1
ATOM 757 C C . ASN A 1 96 ? 10.173 8.616 -17.838 1.00 88.06 96 ASN A C 1
ATOM 759 O O . ASN A 1 96 ? 11.223 8.059 -17.499 1.00 88.06 96 ASN A O 1
ATOM 763 N N . PHE A 1 97 ? 9.374 8.090 -18.769 1.00 80.38 97 PHE A N 1
ATOM 764 C CA . PHE A 1 97 ? 9.499 6.731 -19.305 1.00 80.38 97 PHE A CA 1
ATOM 765 C C . PHE A 1 97 ? 10.922 6.364 -19.758 1.00 80.38 97 PHE A C 1
ATOM 767 O O . PHE A 1 97 ? 11.460 5.318 -19.387 1.00 80.38 97 PHE A O 1
ATOM 774 N N . GLU A 1 98 ? 11.581 7.250 -20.510 1.00 81.50 98 GLU A N 1
ATOM 775 C CA . GLU A 1 98 ? 12.946 7.024 -21.004 1.00 81.50 98 GLU A CA 1
ATOM 776 C C . GLU A 1 98 ? 14.010 7.023 -19.895 1.00 81.50 98 GLU A C 1
ATOM 778 O O . GLU A 1 98 ? 15.045 6.366 -20.026 1.00 81.50 98 GLU A O 1
ATOM 783 N N . GLN A 1 99 ? 13.782 7.765 -18.809 1.00 75.56 99 GLN A N 1
ATOM 784 C CA . GLN A 1 99 ? 14.694 7.818 -17.666 1.00 75.56 99 GLN A CA 1
ATOM 785 C C . GLN A 1 99 ? 14.573 6.543 -16.829 1.00 75.56 99 GLN A C 1
ATOM 787 O O . GLN A 1 99 ? 15.591 5.964 -16.450 1.00 75.56 99 GLN A O 1
ATOM 792 N N . HIS A 1 100 ? 13.348 6.050 -16.631 1.00 71.00 100 HIS A N 1
ATOM 793 C CA . HIS A 1 100 ? 13.100 4.795 -15.925 1.00 71.00 100 HIS A CA 1
ATOM 794 C C . HIS A 1 100 ? 13.582 3.559 -16.702 1.00 71.00 100 HIS A C 1
ATOM 796 O O . HIS A 1 100 ? 14.010 2.591 -16.081 1.00 71.00 100 HIS A O 1
ATOM 802 N N . GLN A 1 101 ? 13.602 3.585 -18.042 1.00 66.94 101 GLN A N 1
ATOM 803 C CA . GLN A 1 101 ? 14.151 2.475 -18.839 1.00 66.94 101 GLN A CA 1
ATOM 804 C C . GLN A 1 101 ? 15.675 2.325 -18.748 1.00 66.94 101 GLN A C 1
ATOM 806 O O . GLN A 1 101 ? 16.180 1.213 -18.872 1.00 66.94 101 GLN A O 1
ATOM 811 N N . LYS A 1 102 ? 16.424 3.418 -18.558 1.00 52.34 102 LYS A N 1
ATOM 812 C CA . LYS A 1 102 ? 17.901 3.388 -18.529 1.00 52.34 102 LYS A CA 1
ATOM 813 C C . LYS A 1 102 ? 18.485 2.971 -17.173 1.00 52.34 102 LYS A C 1
ATOM 815 O O . LYS A 1 102 ? 19.697 2.805 -17.077 1.00 52.34 102 LYS A O 1
ATOM 820 N N . GLY A 1 103 ? 17.647 2.855 -16.140 1.00 50.97 103 GLY A N 1
ATOM 821 C CA . GLY A 1 103 ? 18.041 2.517 -14.768 1.00 50.97 103 GLY A CA 1
ATOM 822 C C . GLY A 1 103 ? 17.906 1.037 -14.380 1.00 50.97 103 GLY A C 1
ATOM 823 O O . GLY A 1 103 ? 18.177 0.720 -13.225 1.00 50.97 103 GLY A O 1
ATOM 824 N N . ASN A 1 104 ? 17.496 0.168 -15.314 1.00 42.75 104 ASN A N 1
ATOM 825 C CA . ASN A 1 104 ? 17.387 -1.289 -15.149 1.00 42.75 104 ASN A CA 1
ATOM 826 C C . ASN A 1 104 ? 18.516 -2.032 -15.867 1.00 42.75 104 ASN A C 1
ATOM 828 O O . ASN A 1 104 ? 18.817 -1.664 -17.025 1.00 42.75 104 ASN A O 1
#

Radius of gyration: 17.67 Å; chains: 1; bounding box: 39×48×40 Å

InterPro domains:
  IPR021490 Protein of unknown function DUF3144 [PF11342] (16-93)